Protein AF-W0DWZ7-F1 (afdb_monomer)

Solvent-accessible surface area (backbone atoms only — not comparable to full-atom values): 4838 Å² total; per-residue (Å²): 131,62,70,64,61,51,51,52,51,49,51,51,50,53,36,50,50,51,53,57,61,47,56,77,76,43,86,85,68,91,66,46,27,42,28,29,44,94,90,36,80,77,50,72,42,70,54,87,80,62,68,33,48,82,36,44,46,63,25,30,40,25,42,98,88,50,41,34,36,25,35,60,72,38,85,89,66,10,7,68,36,74,42,83,110

Structure (mmCIF, N/CA/C/O backbone):
data_AF-W0DWZ7-F1
#
_entry.id   AF-W0DWZ7-F1
#
loop_
_atom_site.group_PDB
_atom_site.id
_atom_site.type_symbol
_atom_site.label_atom_id
_atom_site.label_alt_id
_atom_site.label_comp_id
_atom_site.label_asym_id
_atom_site.label_entity_id
_atom_site.label_seq_id
_atom_site.pdbx_PDB_ins_code
_atom_site.Cartn_x
_atom_site.Cartn_y
_atom_site.Cartn_z
_atom_site.occupancy
_atom_site.B_iso_or_equiv
_atom_site.auth_seq_id
_atom_site.auth_comp_id
_atom_site.auth_asym_id
_atom_site.auth_atom_id
_atom_site.pdbx_PDB_model_num
ATOM 1 N N . MET A 1 1 ? -2.885 -23.347 5.164 1.00 58.53 1 MET A N 1
ATOM 2 C CA . MET A 1 1 ? -3.074 -21.927 5.511 1.00 58.53 1 MET A CA 1
ATOM 3 C C . MET A 1 1 ? -2.432 -21.148 4.382 1.00 58.53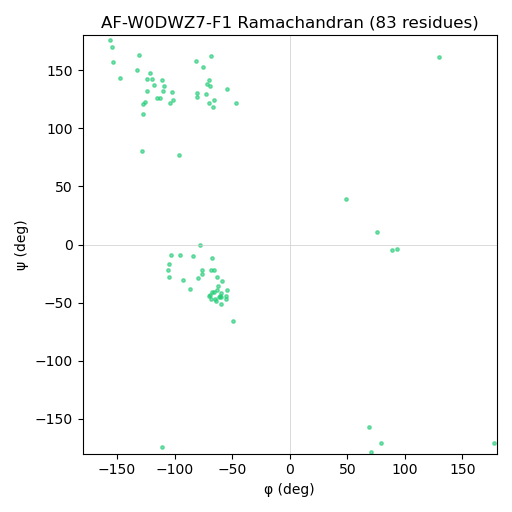 1 MET A C 1
ATOM 5 O O . MET A 1 1 ? -1.288 -21.454 4.063 1.00 58.53 1 MET A O 1
ATOM 9 N N . ASP A 1 2 ? -3.192 -20.304 3.692 1.00 80.00 2 ASP A N 1
ATOM 10 C CA . ASP A 1 2 ? -2.692 -19.550 2.541 1.00 80.00 2 ASP A CA 1
ATOM 11 C C . ASP A 1 2 ? -1.744 -18.445 3.034 1.00 80.00 2 ASP A C 1
ATOM 13 O O . ASP A 1 2 ? -2.069 -17.705 3.963 1.00 80.00 2 ASP A O 1
ATOM 17 N N . TYR A 1 3 ? -0.552 -18.361 2.444 1.00 71.94 3 TYR A N 1
ATOM 18 C CA . TYR A 1 3 ? 0.471 -17.384 2.820 1.00 71.94 3 TYR A CA 1
ATOM 19 C C . TYR A 1 3 ? -0.007 -15.943 2.575 1.00 71.94 3 TYR A C 1
ATOM 21 O O . TYR A 1 3 ? 0.390 -15.026 3.292 1.00 71.94 3 TYR A O 1
ATOM 29 N N . ARG A 1 4 ? -0.905 -15.747 1.598 1.00 70.19 4 ARG A N 1
ATOM 30 C CA . ARG A 1 4 ? -1.511 -14.442 1.306 1.00 70.19 4 ARG A CA 1
ATOM 31 C C . ARG A 1 4 ? -2.459 -13.988 2.406 1.00 70.19 4 ARG A C 1
ATOM 33 O O . ARG A 1 4 ? -2.382 -12.842 2.827 1.00 70.19 4 ARG A O 1
ATOM 40 N N . GLU A 1 5 ? -3.301 -14.882 2.921 1.00 72.75 5 GLU A N 1
ATOM 41 C CA . GLU A 1 5 ? -4.222 -14.543 4.015 1.00 72.75 5 GLU A CA 1
ATOM 42 C C . GLU A 1 5 ? -3.477 -14.142 5.292 1.00 72.75 5 GLU A C 1
ATOM 44 O O . GLU A 1 5 ? -3.937 -13.266 6.025 1.00 72.75 5 GLU A O 1
ATOM 49 N N . LEU A 1 6 ? -2.332 -14.775 5.571 1.00 79.25 6 LEU A N 1
ATOM 50 C CA 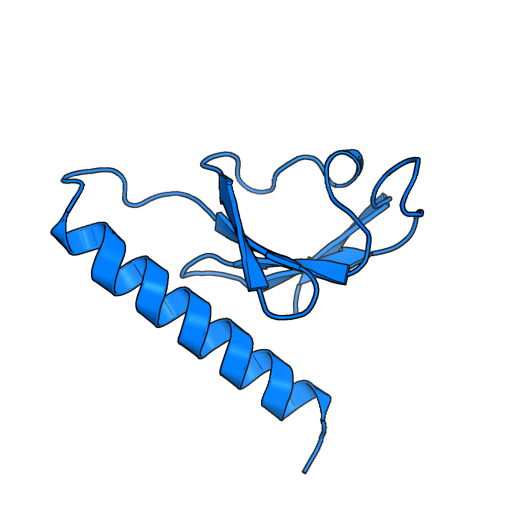. LEU A 1 6 ? -1.505 -14.423 6.723 1.00 79.25 6 LEU A CA 1
ATOM 51 C C . LEU A 1 6 ? -0.878 -13.035 6.546 1.00 79.25 6 LEU A C 1
ATOM 53 O O . LEU A 1 6 ? -0.998 -12.204 7.441 1.00 79.25 6 LEU A O 1
ATOM 57 N N . LEU A 1 7 ? -0.299 -12.764 5.371 1.00 76.94 7 LEU A N 1
ATOM 58 C CA . LEU A 1 7 ? 0.297 -11.467 5.049 1.00 76.94 7 LEU A CA 1
ATOM 59 C C . LEU A 1 7 ? -0.734 -10.334 5.132 1.00 76.94 7 LEU A C 1
ATOM 61 O O . LEU A 1 7 ? -0.476 -9.307 5.749 1.00 76.94 7 LEU A O 1
ATOM 65 N N . VAL A 1 8 ? -1.931 -10.535 4.576 1.00 73.31 8 VAL A N 1
ATOM 66 C CA . VAL A 1 8 ? -3.018 -9.545 4.634 1.00 73.31 8 VAL A CA 1
ATOM 67 C C . VAL A 1 8 ? -3.471 -9.298 6.072 1.00 73.31 8 VAL A C 1
ATOM 69 O O . VAL A 1 8 ? -3.730 -8.156 6.450 1.00 73.31 8 VAL A O 1
ATOM 72 N N . LYS A 1 9 ? -3.545 -10.336 6.914 1.00 77.38 9 LYS A N 1
ATOM 73 C CA . LYS A 1 9 ? -3.856 -10.167 8.343 1.00 77.38 9 LYS A CA 1
ATOM 74 C C . LYS A 1 9 ? -2.766 -9.405 9.090 1.00 77.38 9 LYS A C 1
ATOM 76 O O . LYS A 1 9 ? -3.096 -8.564 9.923 1.00 77.38 9 LYS A O 1
ATOM 81 N N . GLU A 1 10 ? -1.498 -9.677 8.800 1.00 81.94 10 GLU A N 1
ATOM 82 C CA . GLU A 1 10 ? -0.371 -8.959 9.402 1.00 81.94 10 GLU A CA 1
ATOM 83 C C . GLU A 1 10 ? -0.360 -7.487 8.984 1.00 81.94 10 GLU A C 1
ATOM 85 O O . GLU A 1 10 ? -0.286 -6.617 9.850 1.00 81.94 10 GLU A O 1
ATOM 90 N N . LEU A 1 11 ? -0.536 -7.194 7.693 1.00 76.75 11 LEU A N 1
ATOM 91 C CA . LEU A 1 11 ? -0.627 -5.826 7.176 1.00 76.75 11 LEU A CA 1
ATOM 92 C C . LEU A 1 11 ? -1.803 -5.064 7.793 1.00 76.75 11 LEU A C 1
ATOM 94 O O . LEU A 1 11 ? -1.619 -3.945 8.265 1.00 76.75 11 LEU A O 1
ATOM 98 N N . ASN A 1 12 ? -2.978 -5.695 7.886 1.00 71.00 12 ASN A N 1
ATOM 99 C CA . ASN A 1 12 ? -4.133 -5.125 8.582 1.00 71.00 12 ASN A CA 1
ATOM 100 C C . ASN A 1 12 ? -3.839 -4.846 10.060 1.00 71.00 12 ASN A C 1
ATOM 102 O O . ASN A 1 12 ? -4.235 -3.810 10.585 1.00 71.00 12 ASN A O 1
ATOM 106 N N . SER A 1 13 ? -3.149 -5.757 10.751 1.00 77.44 13 SER A N 1
ATOM 107 C CA . SER A 1 13 ? -2.800 -5.573 12.161 1.00 77.44 13 SER A CA 1
ATOM 108 C C . SER A 1 13 ? -1.789 -4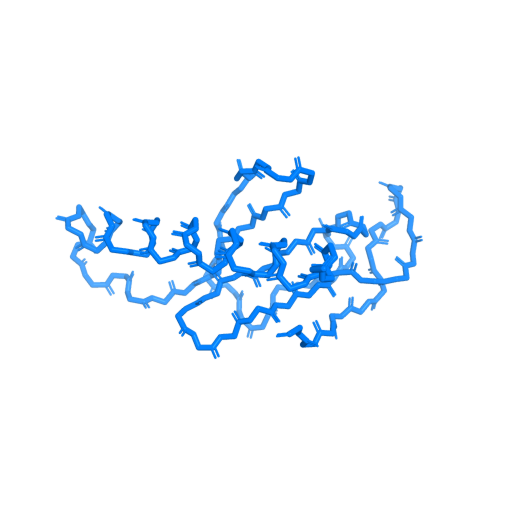.444 12.360 1.00 77.44 13 SER A C 1
ATOM 110 O O . SER A 1 13 ? -1.927 -3.681 13.314 1.00 77.44 13 SER A O 1
ATOM 112 N N . ILE A 1 14 ? -0.785 -4.332 11.486 1.00 73.88 14 ILE A N 1
ATOM 113 C CA . ILE A 1 14 ? 0.207 -3.249 11.510 1.00 73.88 14 ILE A CA 1
ATOM 114 C C . ILE A 1 14 ? -0.491 -1.922 11.250 1.00 73.88 14 ILE A C 1
ATOM 116 O O . ILE A 1 14 ? -0.316 -0.980 12.018 1.00 73.88 14 ILE A O 1
ATOM 120 N N . ALA A 1 15 ? -1.318 -1.863 10.210 1.00 68.25 15 ALA A N 1
ATOM 121 C CA . ALA A 1 15 ? -2.061 -0.665 9.886 1.00 68.25 15 ALA A CA 1
ATOM 122 C C . ALA A 1 15 ? -2.964 -0.254 11.035 1.00 68.25 15 ALA A C 1
ATOM 124 O O . ALA A 1 15 ? -2.834 0.866 11.500 1.00 68.25 15 ALA A O 1
ATOM 125 N N . LYS A 1 16 ? -3.781 -1.169 11.568 1.00 69.25 16 LYS A N 1
ATOM 126 C CA . LYS A 1 16 ? -4.647 -0.911 12.721 1.00 69.25 16 LYS A CA 1
ATOM 127 C C . LYS A 1 16 ? -3.860 -0.395 13.925 1.00 69.25 16 LYS A C 1
ATOM 129 O O . LYS A 1 16 ? -4.274 0.590 14.518 1.00 69.25 16 LYS A O 1
ATOM 134 N N . HIS A 1 17 ? -2.716 -0.999 14.242 1.00 71.44 17 HIS A N 1
ATOM 135 C CA . HIS A 1 17 ? -1.843 -0.547 15.327 1.00 71.44 17 HIS A CA 1
ATOM 136 C C . HIS A 1 17 ? -1.315 0.878 15.098 1.00 71.44 17 HIS A C 1
ATOM 138 O O . HIS A 1 17 ? -1.339 1.693 16.016 1.00 71.44 17 HIS A O 1
ATOM 144 N N . TYR A 1 18 ? -0.859 1.197 13.883 1.00 67.81 18 TYR A N 1
ATOM 145 C CA . TYR A 1 18 ? -0.344 2.528 13.546 1.00 67.81 18 TYR A CA 1
ATOM 146 C C . TYR A 1 18 ? -1.443 3.585 13.497 1.00 67.81 18 TYR A C 1
ATOM 148 O O . TYR A 1 18 ? -1.267 4.658 14.057 1.00 67.81 18 TYR A O 1
ATOM 156 N N . VAL A 1 19 ? -2.569 3.254 12.872 1.00 63.25 19 VAL A N 1
ATOM 157 C CA . VAL A 1 19 ? -3.833 3.996 12.866 1.00 63.25 19 VAL A CA 1
ATOM 158 C C . VAL A 1 19 ? -4.160 4.326 14.328 1.00 63.25 19 VAL A C 1
ATOM 160 O O . VAL A 1 19 ? -4.003 5.478 14.721 1.00 63.25 19 VAL A O 1
ATOM 163 N N . GLU A 1 20 ? -4.438 3.333 15.178 1.00 64.50 20 GLU A N 1
ATOM 164 C CA . GLU A 1 20 ? -4.809 3.496 16.597 1.00 64.50 20 GLU A CA 1
ATOM 165 C C . GLU A 1 20 ? -3.799 4.300 17.436 1.00 64.50 20 GLU A C 1
ATOM 167 O O . GLU A 1 20 ? -4.207 5.223 18.140 1.00 64.50 20 GLU A O 1
ATOM 172 N N . HIS A 1 21 ? -2.494 4.021 17.350 1.00 59.81 21 HIS A N 1
ATOM 173 C CA . HIS A 1 21 ? -1.498 4.744 18.154 1.00 59.81 21 HIS A CA 1
ATOM 174 C C . HIS A 1 21 ? -1.180 6.152 17.650 1.00 59.81 21 HIS A C 1
ATOM 176 O O . HIS A 1 21 ? -0.761 7.003 18.438 1.00 59.81 21 HIS A O 1
ATOM 182 N N . TRP A 1 22 ? -1.375 6.429 16.361 1.00 57.50 22 TRP A N 1
ATOM 183 C CA . TRP A 1 22 ? -1.173 7.769 15.818 1.00 57.50 22 TRP A CA 1
ATOM 184 C C . TRP A 1 22 ? -2.373 8.688 16.105 1.00 57.50 22 TRP A C 1
ATOM 186 O O . TRP A 1 22 ? -2.169 9.884 16.333 1.00 57.50 22 TRP A O 1
ATOM 196 N N . PHE A 1 23 ? -3.598 8.140 16.223 1.00 52.03 23 PHE A N 1
ATOM 197 C CA . PHE A 1 23 ? -4.788 8.892 16.675 1.00 52.03 23 PHE A CA 1
ATOM 198 C C . PHE A 1 23 ? -4.626 9.505 18.066 1.00 52.03 23 PHE A C 1
ATOM 200 O O . PHE A 1 23 ? -5.192 10.564 18.330 1.00 52.03 23 PHE A O 1
ATOM 207 N N . GLU A 1 24 ? -3.863 8.868 18.955 1.00 52.69 24 GLU A N 1
ATOM 208 C CA . GLU A 1 24 ? -3.687 9.350 20.329 1.00 52.69 24 GLU A CA 1
ATOM 209 C C . GLU A 1 24 ? -2.741 10.557 20.428 1.00 52.69 24 GLU A C 1
ATOM 211 O O . GLU A 1 24 ? -2.822 11.313 21.396 1.00 52.69 24 GLU A O 1
ATOM 216 N N . GLN A 1 25 ? -1.858 10.772 19.443 1.00 53.69 25 GLN A N 1
ATOM 217 C CA . GLN A 1 25 ? -0.814 11.803 19.525 1.00 53.69 25 GLN A CA 1
ATOM 218 C C . GLN A 1 25 ? -1.063 13.044 18.662 1.00 53.69 25 GLN A C 1
ATOM 220 O O . GLN A 1 25 ? -0.497 14.100 18.946 1.00 53.69 25 GLN A O 1
ATOM 225 N N . GLN A 1 26 ? -1.887 12.949 17.617 1.00 51.25 26 GLN A N 1
ATOM 226 C CA . GLN A 1 26 ? -2.087 14.024 16.641 1.00 51.25 26 GLN A CA 1
ATOM 227 C C . GLN A 1 26 ? -3.584 14.295 16.476 1.00 51.25 26 GLN A C 1
ATOM 229 O O . GLN A 1 26 ? -4.225 13.815 15.540 1.00 51.25 26 GLN A O 1
ATOM 234 N N . GLY A 1 27 ? -4.149 15.054 17.420 1.00 49.69 27 GLY A N 1
ATOM 235 C CA . GLY A 1 27 ? -5.533 15.515 17.351 1.00 49.69 27 GLY A CA 1
ATOM 236 C C . GLY A 1 27 ? -5.855 16.083 15.963 1.00 49.69 27 GLY A C 1
ATOM 237 O O . G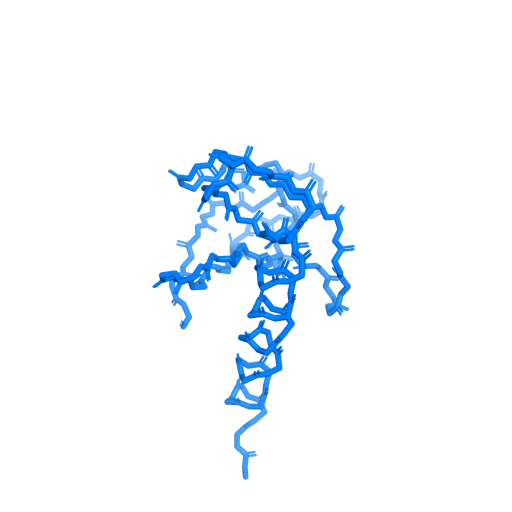LY A 1 27 ? -5.197 17.011 15.506 1.00 49.69 27 GLY A O 1
ATOM 238 N N . GLU A 1 28 ? -6.863 15.488 15.322 1.00 48.47 28 GLU A N 1
ATOM 239 C CA . GLU A 1 28 ? -7.509 15.876 14.053 1.00 48.47 28 GLU A CA 1
ATOM 240 C C . GLU A 1 28 ? -6.956 15.356 12.714 1.00 48.47 28 GLU A C 1
ATOM 242 O O . GLU A 1 28 ? -7.638 15.530 11.703 1.00 48.47 28 GLU A O 1
ATOM 247 N N . ARG A 1 29 ? -5.836 14.625 12.636 1.00 51.06 29 ARG A N 1
ATOM 248 C CA . ARG A 1 29 ? -5.441 13.996 11.351 1.00 51.06 29 ARG A CA 1
ATOM 249 C C . ARG A 1 29 ? -5.903 12.546 11.264 1.00 51.06 29 ARG A C 1
ATOM 251 O O . ARG A 1 29 ? -5.132 11.614 11.431 1.00 51.06 29 ARG A O 1
ATOM 258 N N . ILE A 1 30 ? -7.201 12.399 10.993 1.00 55.38 30 ILE A N 1
ATOM 259 C CA . ILE A 1 30 ? -7.927 11.123 10.845 1.00 55.38 30 ILE A CA 1
ATOM 260 C C . ILE A 1 30 ? -7.693 10.443 9.475 1.00 55.38 30 ILE A C 1
ATOM 262 O O . ILE A 1 30 ? -8.231 9.369 9.213 1.00 55.38 30 ILE A O 1
ATOM 266 N N . TYR A 1 31 ? -6.898 11.058 8.602 1.00 64.44 31 TYR A N 1
ATOM 267 C CA . TYR A 1 31 ? -6.838 10.760 7.169 1.00 64.44 31 TYR A CA 1
ATOM 268 C C . TYR A 1 31 ? -5.410 10.419 6.748 1.00 64.44 31 TYR A C 1
ATOM 270 O O . TYR A 1 31 ? -4.478 11.037 7.266 1.00 64.44 31 TYR A O 1
ATOM 278 N N . GLY A 1 32 ? -5.246 9.462 5.836 1.00 76.44 32 GLY A N 1
ATOM 279 C CA . GLY A 1 32 ? -3.959 9.052 5.291 1.00 76.44 32 GLY A CA 1
ATOM 280 C C . GLY A 1 32 ? -3.697 7.545 5.312 1.00 76.44 32 GLY A C 1
ATOM 281 O O . GLY A 1 32 ? -4.281 6.780 6.084 1.00 76.44 32 GLY A O 1
ATOM 282 N N . GLU A 1 33 ? -2.743 7.136 4.484 1.00 83.75 33 GLU A N 1
ATOM 283 C CA . GLU A 1 33 ? -2.314 5.757 4.285 1.00 83.75 33 GLU A CA 1
ATOM 284 C C . GLU A 1 33 ? -0.908 5.537 4.863 1.00 83.75 33 GLU A C 1
ATOM 286 O O . GLU A 1 33 ? 0.028 6.311 4.639 1.00 83.75 33 GLU A O 1
ATOM 291 N N . VAL A 1 34 ? -0.747 4.456 5.629 1.00 85.69 34 VAL A N 1
ATOM 292 C CA . VAL A 1 34 ? 0.553 3.960 6.092 1.00 85.69 34 VAL A CA 1
ATOM 293 C C . VAL A 1 34 ? 1.193 3.170 4.964 1.00 85.69 34 VAL A C 1
ATOM 295 O O . VAL A 1 34 ? 0.575 2.273 4.394 1.00 85.69 34 VAL A O 1
ATOM 298 N N . LEU A 1 35 ? 2.450 3.476 4.673 1.00 88.81 35 LEU A N 1
ATOM 299 C CA . LEU A 1 35 ? 3.182 2.872 3.571 1.00 88.81 35 LEU A CA 1
ATOM 300 C C . LEU A 1 35 ? 4.117 1.795 4.110 1.00 88.81 35 LEU A C 1
ATOM 302 O O . LEU A 1 35 ? 4.938 2.060 4.994 1.00 88.81 35 LEU A O 1
ATOM 306 N N . ILE A 1 36 ? 3.981 0.580 3.588 1.00 89.06 36 ILE A N 1
ATOM 307 C CA . ILE A 1 36 ? 4.720 -0.603 4.027 1.00 89.06 36 ILE A CA 1
ATOM 308 C C . ILE A 1 36 ? 5.418 -1.230 2.826 1.00 89.06 36 ILE A C 1
ATOM 310 O O . ILE A 1 36 ? 4.765 -1.654 1.881 1.00 89.06 36 ILE A O 1
ATOM 314 N N . PHE A 1 37 ? 6.737 -1.375 2.886 1.00 90.62 37 PHE A N 1
ATOM 315 C CA . PHE A 1 37 ? 7.519 -2.078 1.870 1.00 90.62 37 PHE A CA 1
ATOM 316 C C . PHE A 1 37 ? 8.335 -3.190 2.531 1.00 90.62 37 PHE A C 1
ATOM 318 O O . PHE A 1 37 ? 8.949 -2.975 3.577 1.00 90.62 37 PHE A O 1
ATOM 325 N N . GLU A 1 38 ? 8.287 -4.400 1.963 1.00 88.44 38 GLU A N 1
ATOM 326 C CA . GLU A 1 38 ? 8.949 -5.601 2.511 1.00 88.44 38 GLU A CA 1
ATOM 327 C C . GLU A 1 38 ? 8.666 -5.833 4.014 1.00 88.44 38 GLU A C 1
ATOM 329 O O . GLU A 1 38 ? 9.542 -6.204 4.797 1.00 88.44 38 GLU A O 1
ATOM 334 N N . GLY A 1 39 ? 7.420 -5.581 4.435 1.00 83.50 39 GLY A N 1
ATOM 335 C CA . GLY A 1 39 ? 6.970 -5.770 5.819 1.00 83.50 39 GLY A CA 1
ATOM 336 C C . GLY A 1 39 ? 7.443 -4.698 6.809 1.00 83.50 39 GLY A C 1
ATOM 337 O O . GLY A 1 39 ? 7.293 -4.878 8.016 1.00 83.50 39 GLY A O 1
ATOM 338 N N . ARG A 1 40 ? 8.015 -3.584 6.335 1.00 82.38 40 ARG A N 1
ATOM 339 C CA . ARG A 1 40 ? 8.465 -2.466 7.176 1.00 82.38 40 ARG A CA 1
ATOM 340 C C . ARG A 1 40 ? 7.705 -1.198 6.832 1.00 82.38 40 ARG A C 1
ATOM 342 O O . ARG A 1 40 ? 7.551 -0.883 5.658 1.00 82.38 40 ARG A O 1
ATOM 349 N N . VAL A 1 41 ? 7.286 -0.446 7.849 1.00 85.50 41 VAL A N 1
ATOM 350 C CA . VAL A 1 41 ? 6.714 0.891 7.643 1.00 85.50 41 VAL A CA 1
ATOM 351 C C . VAL A 1 41 ? 7.809 1.815 7.119 1.00 85.50 41 VAL A C 1
ATOM 353 O O . VAL A 1 41 ? 8.819 2.033 7.790 1.00 85.50 41 VAL A O 1
ATOM 356 N N . THR A 1 42 ? 7.616 2.334 5.913 1.00 87.06 42 THR A N 1
ATOM 357 C CA . THR A 1 42 ? 8.559 3.232 5.236 1.00 87.06 42 THR A CA 1
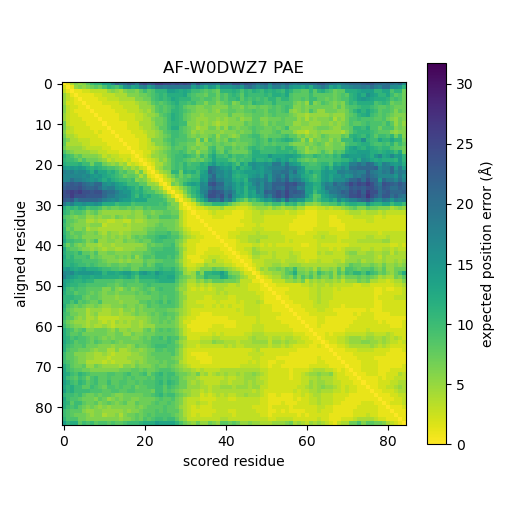ATOM 358 C C . THR A 1 42 ? 8.100 4.680 5.247 1.00 87.06 42 THR A C 1
ATOM 360 O O . THR A 1 42 ? 8.913 5.574 5.028 1.00 87.06 42 THR A O 1
ATOM 363 N N . GLY A 1 43 ? 6.820 4.929 5.517 1.00 83.94 43 GLY A N 1
ATOM 364 C CA . GLY A 1 43 ? 6.289 6.279 5.560 1.00 83.94 43 GLY A CA 1
ATOM 365 C C . GLY A 1 43 ? 4.794 6.329 5.823 1.00 83.94 43 GLY A C 1
ATOM 366 O O . GLY A 1 43 ? 4.153 5.331 6.151 1.00 83.94 43 GLY A O 1
ATOM 367 N N . TRP A 1 44 ? 4.260 7.529 5.667 1.00 83.31 44 TRP A N 1
ATOM 368 C CA . TRP A 1 44 ? 2.846 7.837 5.776 1.00 83.31 44 TRP A CA 1
ATOM 369 C C . TRP A 1 44 ? 2.530 8.973 4.810 1.00 83.31 44 TRP A C 1
ATOM 371 O O . TRP A 1 44 ? 3.349 9.881 4.642 1.00 83.31 44 TRP A O 1
ATOM 381 N N . THR A 1 45 ? 1.358 8.920 4.194 1.00 82.38 45 THR A N 1
ATOM 382 C CA . THR A 1 45 ? 0.873 9.955 3.284 1.00 82.38 45 THR A CA 1
ATOM 383 C C . THR A 1 45 ? -0.560 10.337 3.623 1.00 82.38 45 THR A C 1
ATOM 385 O O . THR A 1 45 ? -1.310 9.515 4.132 1.00 82.38 45 THR A O 1
ATOM 388 N N . ILE A 1 46 ? -0.934 11.587 3.349 1.00 80.88 46 ILE A N 1
ATOM 389 C CA . ILE A 1 46 ? -2.329 12.060 3.409 1.00 80.88 46 ILE A CA 1
ATOM 390 C C . ILE A 1 46 ? -3.021 12.028 2.046 1.00 80.88 46 ILE A C 1
ATOM 392 O O . ILE A 1 46 ? -4.220 12.284 1.976 1.00 80.88 46 ILE A O 1
ATOM 396 N N . ASP A 1 47 ? -2.264 11.778 0.979 1.00 76.94 47 ASP A N 1
ATOM 397 C CA . ASP A 1 47 ? -2.794 11.689 -0.375 1.00 76.94 47 ASP A CA 1
ATOM 398 C C . ASP A 1 47 ? -3.416 10.300 -0.569 1.00 76.94 47 ASP A C 1
ATOM 400 O O . ASP A 1 47 ? -2.762 9.295 -0.298 1.00 76.94 47 ASP A O 1
ATOM 404 N N . GLU A 1 48 ? -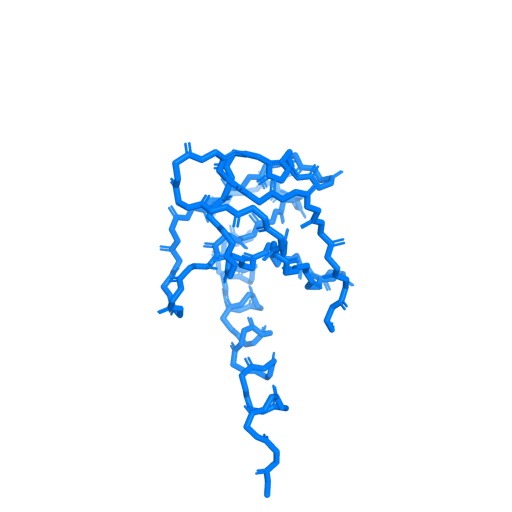4.674 10.241 -1.015 1.00 74.12 48 GLU A N 1
ATOM 405 C CA . GLU A 1 48 ? -5.457 9.000 -1.104 1.00 74.12 48 GLU A CA 1
ATOM 406 C C . GLU A 1 48 ? -6.054 8.797 -2.522 1.00 74.12 48 GLU A C 1
ATOM 408 O O . GLU A 1 48 ? -6.963 9.543 -2.908 1.00 74.12 48 GLU A O 1
ATOM 413 N N . PRO A 1 49 ? -5.610 7.779 -3.296 1.00 70.62 49 PRO A N 1
ATOM 414 C CA . PRO A 1 49 ? -4.338 7.069 -3.152 1.00 70.62 49 PRO A CA 1
ATOM 415 C C . PRO A 1 49 ? -3.166 7.921 -3.677 1.00 70.62 49 PRO A C 1
ATOM 417 O O . PRO A 1 49 ? -3.347 8.733 -4.592 1.00 70.62 49 PRO A O 1
ATOM 420 N N . PRO A 1 50 ? -1.945 7.732 -3.155 1.00 80.56 50 PRO A N 1
ATOM 421 C CA . PRO A 1 50 ? -0.769 8.427 -3.661 1.00 80.56 50 PRO A CA 1
ATOM 422 C C . PRO A 1 50 ? -0.408 7.933 -5.073 1.00 80.56 50 PRO A C 1
ATOM 424 O O . PRO A 1 50 ? -0.834 6.861 -5.502 1.00 80.56 50 PRO A O 1
ATOM 427 N N . PHE A 1 51 ? 0.399 8.686 -5.821 1.00 89.12 51 PHE A N 1
ATOM 428 C CA . PHE A 1 51 ? 0.743 8.301 -7.193 1.00 89.12 51 PHE A CA 1
ATOM 429 C C . PHE A 1 51 ? 1.574 6.999 -7.234 1.00 89.12 51 PHE A C 1
ATOM 431 O O . PHE A 1 51 ? 2.639 6.966 -6.619 1.00 89.12 51 PHE A O 1
ATOM 438 N N . PRO A 1 52 ? 1.154 5.942 -7.966 1.00 90.31 52 PRO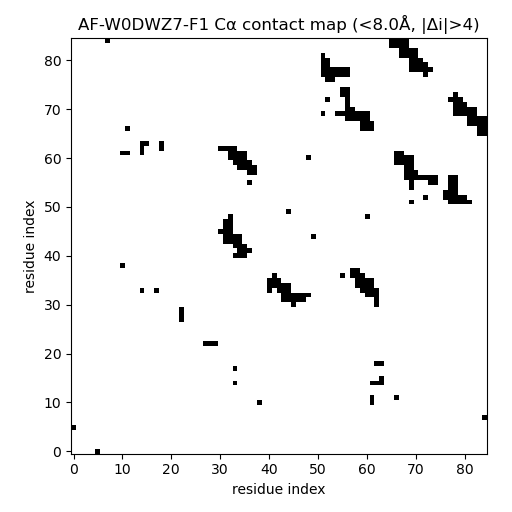 A N 1
ATOM 439 C CA . PRO A 1 52 ? 1.846 4.644 -7.976 1.00 90.31 52 PRO A CA 1
ATOM 440 C C . PRO A 1 52 ? 3.339 4.724 -8.330 1.00 90.31 52 PRO A C 1
ATOM 442 O O . PRO A 1 52 ? 4.158 4.060 -7.697 1.00 90.31 52 PRO A O 1
ATOM 445 N N . TYR A 1 53 ? 3.703 5.587 -9.284 1.00 92.88 53 TYR A N 1
ATOM 446 C CA . TYR A 1 53 ? 5.078 5.736 -9.779 1.00 92.88 53 TYR A CA 1
ATOM 447 C C . TYR A 1 53 ? 6.047 6.321 -8.739 1.00 92.88 53 TYR A C 1
ATOM 449 O O . TYR A 1 53 ? 7.258 6.317 -8.937 1.00 92.88 53 TYR A O 1
ATOM 457 N N . GLU A 1 54 ? 5.543 6.841 -7.619 1.00 92.06 54 GLU A N 1
ATOM 458 C CA . GLU A 1 54 ? 6.380 7.321 -6.514 1.00 92.06 54 GLU A CA 1
ATOM 459 C C . GLU A 1 54 ? 6.791 6.186 -5.564 1.00 92.06 54 GLU A C 1
ATOM 461 O O . GLU A 1 54 ? 7.656 6.373 -4.705 1.00 92.06 54 GLU A O 1
ATOM 466 N N . TRP A 1 55 ? 6.206 4.994 -5.724 1.00 92.31 55 TRP A N 1
ATOM 467 C CA . TRP A 1 55 ? 6.379 3.866 -4.814 1.00 92.31 55 TRP A CA 1
ATOM 468 C C . TRP A 1 55 ? 6.943 2.651 -5.524 1.00 92.31 55 TRP A C 1
ATOM 470 O O . TRP A 1 55 ? 6.659 2.390 -6.689 1.00 92.31 55 TRP A O 1
ATOM 480 N N . ARG A 1 56 ? 7.732 1.856 -4.799 1.00 93.69 56 ARG A N 1
ATOM 481 C CA . ARG A 1 56 ? 8.270 0.609 -5.348 1.00 93.69 56 ARG A CA 1
ATOM 482 C C . ARG A 1 56 ? 7.152 -0.418 -5.519 1.00 93.69 56 ARG A C 1
ATOM 484 O O . ARG A 1 56 ? 6.317 -0.535 -4.612 1.00 93.69 56 ARG A O 1
ATOM 491 N N . PRO A 1 57 ? 7.161 -1.215 -6.598 1.00 94.69 57 PRO A N 1
ATOM 492 C CA . PRO A 1 57 ? 6.244 -2.342 -6.728 1.00 94.69 57 PRO A CA 1
ATOM 493 C C . PRO A 1 57 ? 6.365 -3.270 -5.514 1.00 94.69 57 PRO A C 1
ATOM 495 O O . PRO A 1 57 ? 7.468 -3.589 -5.080 1.00 94.69 57 PRO A O 1
ATOM 498 N N . GLY A 1 58 ? 5.240 -3.689 -4.935 1.00 91.75 58 GLY A N 1
ATOM 499 C CA . GLY A 1 58 ? 5.218 -4.429 -3.669 1.00 91.75 58 GLY A CA 1
ATOM 500 C C . GLY A 1 58 ? 5.036 -3.563 -2.418 1.00 91.75 58 GLY A C 1
ATOM 501 O O . GLY A 1 58 ? 4.927 -4.110 -1.320 1.00 91.75 58 GLY A O 1
ATOM 502 N N . THR A 1 59 ? 4.986 -2.235 -2.560 1.00 93.25 59 THR A N 1
ATOM 503 C CA 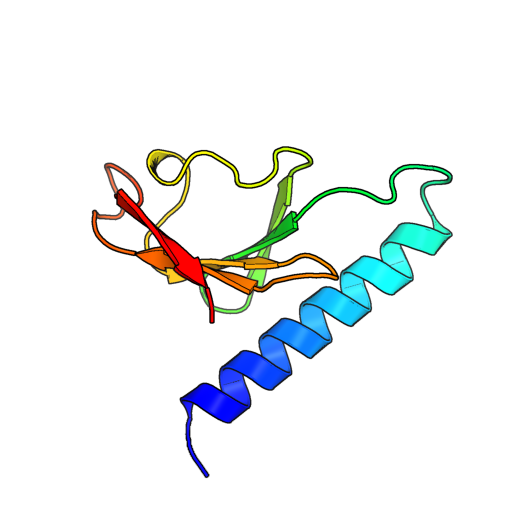. THR A 1 59 ? 4.570 -1.330 -1.479 1.00 93.25 59 THR A CA 1
ATOM 504 C C . THR A 1 59 ? 3.080 -1.499 -1.215 1.00 93.25 59 THR A C 1
ATOM 506 O O . THR A 1 59 ? 2.283 -1.556 -2.147 1.00 93.25 59 THR A O 1
ATOM 509 N N . TYR A 1 60 ? 2.700 -1.550 0.054 1.00 90.75 60 TYR A N 1
ATOM 510 C CA . TYR A 1 60 ? 1.317 -1.499 0.493 1.00 90.75 60 TYR A CA 1
ATOM 511 C C . TYR A 1 60 ? 1.007 -0.109 1.024 1.00 90.75 60 TYR A C 1
ATOM 513 O O . TYR A 1 60 ? 1.756 0.402 1.856 1.00 90.75 60 TYR A O 1
ATOM 521 N N . ALA A 1 61 ? -0.099 0.470 0.578 1.00 90.50 61 ALA A N 1
ATOM 522 C CA . ALA A 1 61 ? -0.693 1.647 1.188 1.00 90.50 61 ALA A CA 1
ATOM 523 C C . ALA A 1 61 ? -1.910 1.188 1.991 1.00 90.50 61 ALA A C 1
ATOM 525 O O . ALA A 1 61 ? -2.785 0.499 1.462 1.00 90.50 61 ALA A O 1
ATOM 526 N N . VAL A 1 62 ? -1.922 1.475 3.292 1.00 85.31 62 VAL A N 1
ATOM 527 C CA . VAL A 1 62 ? -2.946 0.945 4.192 1.00 85.31 62 VAL A CA 1
ATOM 528 C C . VAL A 1 62 ? -3.610 2.047 4.993 1.00 85.31 62 VAL A C 1
ATOM 530 O O . VAL A 1 62 ? -2.960 2.734 5.780 1.00 85.31 62 VAL A O 1
ATOM 533 N N . SER A 1 63 ? -4.922 2.163 4.836 1.00 80.50 63 SER A N 1
ATOM 534 C CA . SER A 1 63 ? -5.781 2.992 5.676 1.00 80.50 63 SER A CA 1
ATOM 535 C C . SER A 1 63 ? -6.690 2.114 6.539 1.00 80.50 63 SER A C 1
ATOM 537 O O . SER A 1 63 ? -6.590 0.887 6.567 1.00 80.50 63 SER A O 1
ATOM 539 N N . LYS A 1 64 ? -7.609 2.749 7.268 1.00 75.88 64 LYS A N 1
ATOM 540 C CA . LYS A 1 64 ? -8.675 2.048 7.996 1.00 75.88 64 LYS A CA 1
ATOM 541 C C . LYS A 1 64 ? -9.713 1.394 7.066 1.00 75.88 64 LYS A C 1
ATOM 543 O O . LYS A 1 64 ? -10.430 0.505 7.515 1.00 75.88 64 LYS A O 1
ATOM 548 N N . ASP A 1 65 ? -9.818 1.868 5.822 1.00 78.25 65 ASP A N 1
ATOM 549 C CA . ASP A 1 65 ? -10.907 1.524 4.902 1.00 78.25 65 ASP A CA 1
ATOM 550 C C . ASP A 1 65 ? -10.459 0.540 3.809 1.00 78.25 65 ASP A C 1
ATOM 552 O O . ASP A 1 65 ? -11.274 -0.244 3.322 1.00 78.25 65 ASP A O 1
ATOM 556 N N . GLN A 1 66 ? -9.174 0.552 3.430 1.00 85.06 66 GLN A N 1
ATOM 557 C CA . GLN A 1 66 ? -8.640 -0.293 2.359 1.00 85.06 66 GLN A CA 1
ATOM 558 C C . GLN A 1 66 ? -7.145 -0.605 2.517 1.00 85.06 66 GLN A C 1
ATOM 560 O O . GLN A 1 66 ? -6.390 0.150 3.132 1.00 85.06 66 GLN A O 1
ATOM 565 N N . ILE A 1 67 ? -6.724 -1.710 1.894 1.00 87.75 67 ILE A N 1
ATOM 566 C CA . ILE A 1 67 ? -5.323 -2.021 1.597 1.00 87.75 67 ILE A CA 1
ATOM 567 C C . ILE A 1 67 ? -5.146 -1.968 0.083 1.00 87.75 67 ILE A C 1
ATOM 569 O O . ILE A 1 67 ? -5.840 -2.675 -0.650 1.00 87.75 67 ILE A O 1
ATOM 573 N N . LEU A 1 68 ? -4.182 -1.176 -0.372 1.00 91.50 68 LEU A N 1
ATOM 574 C CA . LEU A 1 68 ? -3.748 -1.123 -1.760 1.00 91.50 68 LEU A CA 1
ATOM 575 C C . LEU A 1 68 ? -2.342 -1.708 -1.888 1.00 91.50 68 LEU A C 1
ATOM 577 O O . LEU A 1 68 ? -1.495 -1.486 -1.027 1.00 91.50 68 LEU A O 1
ATOM 581 N N . LEU A 1 69 ? -2.086 -2.436 -2.971 1.00 93.06 69 LEU A N 1
ATOM 582 C CA . LEU A 1 69 ? -0.774 -2.961 -3.342 1.00 93.06 69 LEU A CA 1
ATOM 583 C C . LEU A 1 69 ? -0.304 -2.316 -4.643 1.00 93.06 69 LEU A C 1
ATOM 585 O O . LEU A 1 69 ? -1.002 -2.378 -5.655 1.00 93.06 69 LEU A O 1
ATOM 589 N N . ALA A 1 70 ? 0.892 -1.742 -4.606 1.00 94.88 70 ALA A N 1
ATOM 590 C CA . ALA A 1 70 ? 1.581 -1.188 -5.757 1.00 94.88 70 ALA A CA 1
ATOM 591 C C . ALA A 1 70 ? 2.026 -2.332 -6.679 1.00 94.88 70 ALA A C 1
ATOM 593 O O . ALA A 1 70 ? 2.769 -3.223 -6.250 1.00 94.88 70 ALA A O 1
ATOM 594 N N . VAL A 1 71 ? 1.583 -2.326 -7.936 1.00 95.44 71 VAL A N 1
ATOM 595 C CA . VAL A 1 71 ? 1.856 -3.388 -8.921 1.00 95.44 71 VAL A CA 1
ATOM 596 C C . VAL A 1 71 ? 2.357 -2.835 -10.255 1.00 95.44 71 VAL A C 1
ATOM 598 O O . VAL A 1 71 ? 2.193 -1.656 -10.563 1.00 95.44 71 VAL A O 1
ATOM 601 N N . GLY A 1 72 ? 2.958 -3.714 -11.064 1.00 95.75 72 GLY A N 1
ATOM 602 C CA . GLY A 1 72 ? 3.608 -3.328 -12.323 1.00 95.75 72 GLY A CA 1
ATOM 603 C C . GLY A 1 72 ? 4.894 -2.536 -12.085 1.00 95.75 72 GLY A C 1
ATOM 604 O O . GLY A 1 72 ? 5.282 -2.338 -10.939 1.00 95.75 72 GLY A O 1
ATOM 605 N N . GLY A 1 73 ? 5.564 -2.101 -13.150 1.00 95.56 73 GLY A N 1
ATOM 606 C CA . GLY A 1 73 ? 6.745 -1.246 -13.040 1.00 95.56 73 GLY A CA 1
ATOM 607 C C . GLY A 1 73 ? 7.990 -1.915 -12.442 1.00 95.56 73 GLY A C 1
ATOM 608 O O . GLY A 1 73 ? 8.178 -3.133 -12.531 1.00 95.56 73 GLY A O 1
ATOM 609 N N . ASN A 1 74 ? 8.894 -1.099 -11.891 1.00 93.94 74 ASN A N 1
ATOM 610 C CA . ASN A 1 74 ? 10.190 -1.533 -11.359 1.00 93.94 74 ASN A CA 1
ATOM 611 C C . ASN A 1 74 ? 10.749 -0.548 -10.306 1.00 93.94 74 ASN A C 1
ATOM 613 O O . ASN A 1 74 ? 10.185 0.511 -10.062 1.00 93.94 74 ASN A O 1
ATOM 617 N N . ASP A 1 75 ? 11.883 -0.878 -9.684 1.00 90.56 75 ASP A N 1
ATOM 618 C CA . ASP A 1 75 ? 12.497 -0.048 -8.633 1.00 90.56 75 ASP A CA 1
ATOM 619 C C . ASP A 1 75 ? 13.010 1.328 -9.100 1.00 90.56 75 ASP A C 1
ATOM 621 O O . ASP A 1 75 ? 13.197 2.213 -8.265 1.00 90.56 75 ASP A O 1
ATOM 625 N N . ALA A 1 76 ? 13.286 1.505 -10.395 1.00 92.88 76 ALA A N 1
ATOM 626 C CA . ALA A 1 76 ? 13.777 2.761 -10.960 1.00 92.88 76 ALA A CA 1
ATOM 627 C C . ALA A 1 76 ? 12.636 3.718 -11.338 1.00 92.88 76 ALA A C 1
ATOM 629 O O . ALA A 1 76 ? 12.768 4.920 -11.115 1.00 92.88 76 ALA A O 1
ATOM 630 N N . ASP A 1 77 ? 11.536 3.181 -11.874 1.00 94.12 77 ASP A N 1
ATOM 631 C CA . ASP A 1 77 ? 10.398 3.959 -12.389 1.00 94.12 77 ASP A CA 1
ATOM 632 C C . ASP A 1 77 ? 9.187 3.983 -11.436 1.00 94.12 77 ASP A C 1
ATOM 634 O O . ASP A 1 77 ? 8.231 4.721 -11.667 1.00 94.12 77 ASP A O 1
ATOM 638 N N . GLY A 1 78 ? 9.224 3.177 -10.371 1.00 95.69 78 GLY A N 1
ATOM 639 C CA . GLY A 1 78 ? 8.103 2.960 -9.462 1.00 95.69 78 GLY A CA 1
ATOM 640 C C . GLY A 1 78 ? 7.065 1.984 -10.018 1.00 95.69 78 GLY A C 1
ATOM 641 O O . GLY A 1 78 ? 7.296 1.295 -11.015 1.00 95.69 78 GLY A O 1
ATOM 642 N N . ALA A 1 79 ? 5.929 1.886 -9.332 1.00 96.50 79 ALA A N 1
ATOM 643 C CA . ALA A 1 79 ? 4.805 1.052 -9.729 1.00 96.50 79 ALA A CA 1
ATOM 644 C C . ALA A 1 79 ? 3.936 1.731 -10.792 1.00 96.50 79 ALA A C 1
ATOM 646 O O . ALA A 1 79 ? 3.915 2.952 -10.933 1.00 96.50 79 ALA A O 1
ATOM 647 N N . GLU A 1 80 ? 3.188 0.926 -11.538 1.00 96.88 80 GLU A N 1
ATOM 648 C CA . GLU A 1 80 ? 2.300 1.420 -12.594 1.00 96.88 80 GLU A CA 1
ATOM 649 C C . GLU A 1 80 ? 0.880 1.662 -12.080 1.00 96.88 80 GLU A C 1
ATOM 651 O O . GLU A 1 80 ? 0.197 2.552 -12.585 1.00 96.88 80 GLU A O 1
ATOM 656 N N . ASP A 1 81 ? 0.436 0.889 -11.084 1.00 96.12 81 ASP A N 1
ATOM 657 C CA . ASP A 1 81 ? -0.938 0.950 -10.585 1.00 96.12 81 ASP A CA 1
ATOM 658 C C . ASP A 1 81 ? -1.071 0.479 -9.126 1.00 96.12 81 ASP A C 1
ATOM 660 O O . ASP A 1 81 ? -0.152 -0.116 -8.552 1.00 96.12 81 ASP A O 1
ATOM 664 N N . TRP A 1 82 ? -2.251 0.708 -8.551 1.00 95.12 82 TRP A N 1
ATOM 665 C CA . TRP A 1 82 ? -2.699 0.163 -7.273 1.00 95.12 82 TRP A CA 1
ATOM 666 C C . TRP A 1 82 ? -3.792 -0.881 -7.484 1.00 95.12 82 TRP A C 1
ATOM 668 O O . TRP A 1 82 ? -4.753 -0.657 -8.217 1.00 95.12 82 TRP A O 1
ATOM 678 N N . ILE A 1 83 ? -3.711 -2.000 -6.765 1.00 93.31 83 ILE A N 1
ATOM 679 C CA . ILE A 1 83 ? -4.823 -2.955 -6.667 1.00 93.31 83 ILE A CA 1
ATOM 680 C C . ILE A 1 83 ? -5.283 -3.106 -5.224 1.00 93.31 83 ILE A C 1
ATOM 682 O O . ILE A 1 83 ? -4.465 -3.128 -4.307 1.00 93.31 83 ILE A O 1
ATOM 686 N N . THR A 1 84 ? -6.590 -3.247 -5.020 1.00 90.81 84 THR A N 1
ATOM 687 C CA . THR A 1 84 ? -7.153 -3.574 -3.705 1.00 90.81 84 THR A CA 1
ATOM 688 C C . THR A 1 84 ? -6.844 -5.024 -3.339 1.00 90.81 84 THR A C 1
ATOM 690 O O . THR A 1 84 ? -6.949 -5.913 -4.192 1.00 90.81 84 THR A O 1
ATOM 693 N N . VAL A 1 85 ? -6.475 -5.253 -2.077 1.00 84.50 85 VAL A N 1
ATOM 694 C CA . VAL A 1 85 ? -6.115 -6.569 -1.521 1.00 84.50 85 VAL A CA 1
ATOM 695 C C . VAL A 1 85 ? -7.154 -7.066 -0.526 1.00 84.50 85 VAL A C 1
ATOM 697 O O . VAL A 1 85 ? -7.626 -6.249 0.294 1.00 84.50 85 VAL A O 1
#

Nearest PDB structures (foldseek):
  6oxl-assembly1_N  TM=3.402E-01  e=5.618E+00  Mus musculus
  6owo-assembly1_N  TM=3.364E-01  e=5.986E+00  Mus musculus
  6eu8-assembly1_A  TM=2.485E-01  e=2.314E+00  Tannerella forsythia

Radius of gyration: 12.78 Å; Cα contacts (8 Å, |Δi|>4): 143; chains: 1; bounding box: 25×38×33 Å

pLDDT: mean 80.08, std 13.44, range [48.47, 96.88]

Mean predicted aligned error: 6.6 Å

Secondary structure (DSSP, 8-state):
--HHHHHHHHHHHHHHHHHHHHHTTSTT----EEEEETTEEEEEESSSSPPGGGS-TTPEEE-SS-EEEEESSBTTTB-SEEEE-

Foldseek 3Di:
DDPVVVVVVLVLVVQVVCLVVVCVPDPPCNAWWFKAAPRDGPDIDRDVVDDQQVAAQQIWTDHPVFIWGFDDDHP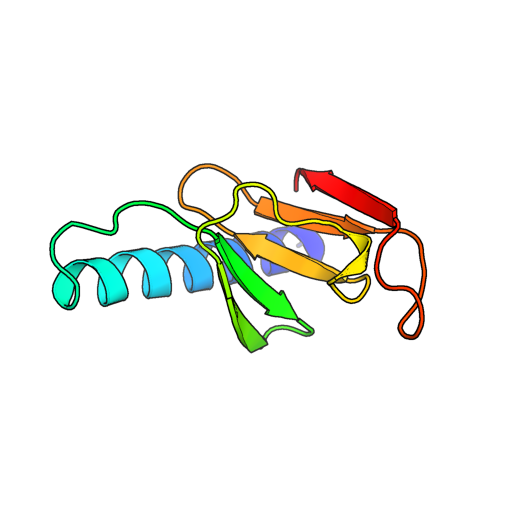VRGGDDIDTD

Sequence (85 aa):
MDYRELLVKELNSIAKHYVEHWFEQQGERIYGEVLIFEGRVTGWTIDEPPFPYEWRPGTYAVSKDQILLAVGGNDADGAEDWITV

Organism: NCBI:txid717772